Protein AF-A0A7M5VAD0-F1 (afdb_monomer_lite)

Radius of gyration: 19.43 Å; chains: 1; bounding box: 49×28×65 Å

Structure (mmCIF, N/CA/C/O backbone):
data_AF-A0A7M5VAD0-F1
#
_entry.id   AF-A0A7M5VAD0-F1
#
loop_
_atom_site.group_PDB
_atom_site.id
_atom_site.type_symbol
_atom_site.label_atom_id
_atom_site.label_alt_id
_atom_site.label_comp_id
_atom_site.label_asym_id
_atom_site.label_entity_id
_atom_site.label_seq_id
_atom_site.pdbx_PDB_ins_code
_atom_site.Cartn_x
_atom_site.Cartn_y
_atom_site.Cartn_z
_atom_site.occupancy
_atom_site.B_iso_or_equiv
_atom_site.auth_seq_id
_atom_site.auth_comp_id
_atom_site.auth_asym_id
_atom_site.auth_atom_id
_atom_site.pdbx_PDB_model_num
ATOM 1 N N . PHE A 1 1 ? 7.303 17.341 -42.859 1.00 41.44 1 PHE A N 1
ATOM 2 C CA . PHE A 1 1 ? 7.722 16.122 -42.135 1.00 41.44 1 PHE A CA 1
ATOM 3 C C . PHE A 1 1 ? 7.067 16.088 -40.763 1.00 41.44 1 PHE A C 1
ATOM 5 O O . PHE A 1 1 ? 7.607 16.621 -39.805 1.00 41.44 1 PHE A O 1
ATOM 12 N N . GLY A 1 2 ? 5.864 15.530 -40.670 1.00 46.88 2 GLY A N 1
ATOM 13 C CA . GLY A 1 2 ? 5.122 15.466 -39.414 1.00 46.88 2 GLY A CA 1
ATOM 14 C C . GLY A 1 2 ? 4.276 14.212 -39.386 1.00 46.88 2 GLY A C 1
ATOM 15 O O . GLY A 1 2 ? 3.111 14.279 -39.733 1.00 46.88 2 GLY A O 1
ATOM 16 N N . PHE A 1 3 ? 4.865 13.076 -39.014 1.00 39.88 3 PHE A N 1
ATOM 17 C CA . PHE A 1 3 ? 4.119 11.835 -38.828 1.00 39.88 3 PHE A CA 1
ATOM 18 C C . PHE A 1 3 ? 4.723 11.030 -37.666 1.00 39.88 3 PHE A C 1
ATOM 20 O O . PHE A 1 3 ? 5.900 10.688 -37.677 1.00 39.88 3 PHE A O 1
ATOM 27 N N . LEU A 1 4 ? 3.866 10.759 -36.669 1.00 40.22 4 LEU A N 1
ATOM 28 C CA . LEU A 1 4 ? 3.987 9.743 -35.610 1.00 40.22 4 LEU A CA 1
ATOM 29 C C . LEU A 1 4 ? 4.938 10.027 -34.426 1.00 40.22 4 LEU A C 1
ATOM 31 O O . LEU A 1 4 ? 5.812 9.230 -34.103 1.00 40.22 4 LEU A O 1
ATOM 35 N N . LYS A 1 5 ? 4.695 11.111 -33.670 1.00 43.12 5 LYS A N 1
ATOM 36 C CA . LYS A 1 5 ? 5.316 11.308 -32.337 1.00 43.12 5 LYS A CA 1
ATOM 37 C C . LYS A 1 5 ? 4.741 10.410 -31.224 1.00 43.12 5 LYS A C 1
ATOM 39 O O . LYS A 1 5 ? 5.361 10.301 -30.174 1.00 43.12 5 LYS A O 1
ATOM 44 N N . ASN A 1 6 ? 3.606 9.741 -31.451 1.00 42.94 6 ASN A N 1
ATOM 45 C CA . ASN A 1 6 ? 2.868 8.994 -30.426 1.00 42.94 6 ASN A CA 1
ATOM 46 C C . ASN A 1 6 ? 2.442 7.603 -30.933 1.00 42.94 6 ASN A C 1
ATOM 48 O O . ASN 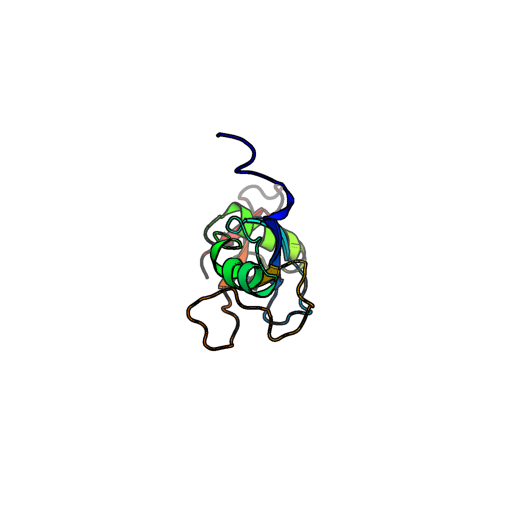A 1 6 ? 1.271 7.372 -31.220 1.00 42.94 6 ASN A O 1
ATOM 52 N N . GLY A 1 7 ? 3.386 6.672 -31.074 1.00 46.53 7 GLY A N 1
ATOM 53 C CA . GLY A 1 7 ? 3.062 5.255 -31.274 1.00 46.53 7 GLY A CA 1
ATOM 54 C C . GLY A 1 7 ? 2.823 4.536 -29.932 1.00 46.53 7 GLY A C 1
ATOM 55 O O . GLY A 1 7 ? 3.526 4.833 -28.963 1.00 46.53 7 GLY A O 1
ATOM 56 N N . PRO A 1 8 ? 1.897 3.557 -29.843 1.00 54.69 8 PRO A N 1
ATOM 57 C CA . PRO A 1 8 ? 1.614 2.789 -28.616 1.00 54.69 8 PRO A CA 1
ATOM 58 C C . PRO A 1 8 ? 2.812 1.973 -28.088 1.00 54.69 8 PRO A C 1
ATOM 60 O O . PRO A 1 8 ? 2.789 1.510 -26.950 1.00 54.69 8 PRO A O 1
ATOM 63 N N . TRP A 1 9 ? 3.874 1.844 -28.886 1.00 56.88 9 TRP A N 1
ATOM 64 C CA . TRP A 1 9 ? 5.069 1.037 -28.634 1.00 56.88 9 TRP A CA 1
ATOM 65 C C . TRP A 1 9 ? 6.072 1.653 -27.642 1.00 56.88 9 TRP A C 1
ATOM 67 O O . TRP A 1 9 ? 6.994 0.973 -27.199 1.00 56.88 9 TRP A O 1
ATOM 77 N N . ASN A 1 10 ? 5.876 2.913 -27.234 1.00 77.62 10 ASN A N 1
ATOM 78 C CA . ASN A 1 10 ? 6.792 3.618 -26.325 1.00 77.62 10 ASN A CA 1
ATOM 79 C C . ASN A 1 10 ? 6.344 3.606 -24.860 1.00 77.62 10 ASN A C 1
ATOM 81 O O . ASN A 1 10 ? 7.004 4.210 -24.011 1.00 77.62 10 ASN A O 1
ATOM 85 N N . CYS A 1 11 ? 5.233 2.941 -24.546 1.00 84.81 11 CYS A N 1
ATOM 86 C CA . CYS A 1 11 ? 4.646 2.949 -23.214 1.00 84.81 11 CYS A CA 1
ATOM 87 C C . CYS A 1 11 ? 4.668 1.574 -22.554 1.00 84.81 11 CYS A C 1
ATOM 89 O O . CYS A 1 11 ? 4.542 0.543 -23.208 1.00 84.81 11 CYS A O 1
ATOM 91 N N . ARG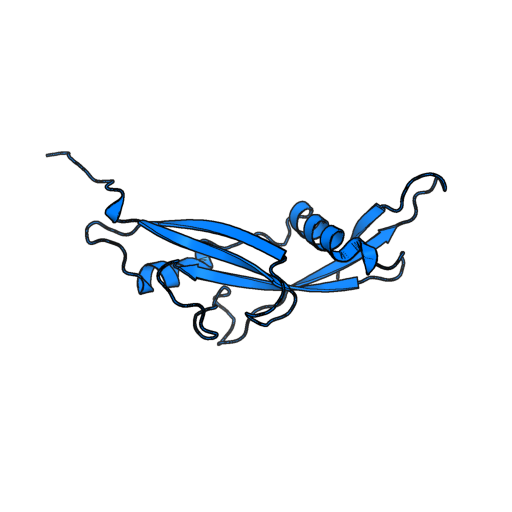 A 1 12 ? 4.776 1.569 -21.227 1.00 86.69 12 ARG A N 1
ATOM 92 C CA . ARG A 1 12 ? 4.659 0.379 -20.389 1.00 86.69 12 ARG A CA 1
ATOM 93 C C . ARG A 1 12 ? 3.675 0.624 -19.260 1.00 86.69 12 ARG A C 1
ATOM 95 O O . ARG A 1 12 ? 3.589 1.731 -18.722 1.00 86.69 12 ARG A O 1
ATOM 102 N N . ASN A 1 13 ? 2.971 -0.440 -18.906 1.00 89.88 13 ASN A N 1
ATOM 103 C CA . ASN A 1 13 ? 2.089 -0.457 -17.754 1.00 89.88 13 ASN A CA 1
ATOM 104 C C . ASN A 1 13 ? 2.895 -0.737 -16.486 1.00 89.88 13 ASN A C 1
ATOM 106 O O . ASN A 1 13 ? 3.861 -1.514 -16.478 1.00 89.88 13 ASN A O 1
ATOM 110 N N . LEU A 1 14 ? 2.480 -0.075 -15.422 1.00 88.81 14 LEU A N 1
ATOM 111 C CA . LEU A 1 14 ? 2.998 -0.187 -14.076 1.00 88.81 14 LEU A CA 1
ATOM 112 C C . LEU A 1 14 ? 1.856 -0.690 -13.203 1.00 88.81 14 LEU A C 1
ATOM 114 O O . LEU A 1 14 ? 0.748 -0.177 -13.287 1.00 88.81 14 LEU A O 1
ATOM 118 N N . ALA A 1 15 ? 2.141 -1.673 -12.363 1.00 89.12 15 ALA A N 1
ATOM 119 C CA . ALA A 1 15 ? 1.202 -2.167 -11.375 1.00 89.12 15 ALA A CA 1
ATOM 120 C C . ALA A 1 15 ? 1.562 -1.553 -10.028 1.00 89.12 15 ALA A C 1
ATOM 122 O O . ALA A 1 15 ? 2.684 -1.726 -9.543 1.00 89.12 15 ALA A O 1
ATOM 123 N N . CYS A 1 16 ? 0.606 -0.865 -9.424 1.00 87.62 16 CYS A N 1
ATOM 124 C CA . CYS A 1 16 ? 0.738 -0.232 -8.128 1.00 87.62 16 CYS A CA 1
ATOM 125 C C . CYS A 1 16 ? -0.123 -0.975 -7.104 1.00 87.62 16 CYS A C 1
ATOM 127 O O . CYS A 1 16 ? -1.223 -1.454 -7.395 1.00 87.62 16 CYS A O 1
ATOM 129 N N . PHE A 1 17 ? 0.378 -1.080 -5.883 1.00 86.81 17 PHE A N 1
ATOM 130 C CA . PHE A 1 17 ? -0.252 -1.840 -4.820 1.00 86.81 17 PHE A CA 1
ATOM 131 C C . PHE A 1 17 ? -0.160 -1.099 -3.499 1.00 86.81 17 PHE A C 1
ATOM 133 O O . PHE A 1 17 ? 0.838 -0.460 -3.158 1.00 86.81 17 PHE A O 1
ATOM 140 N N . LEU A 1 18 ? -1.202 -1.279 -2.709 1.00 86.44 18 LEU A N 1
ATOM 141 C CA . LEU A 1 18 ? -1.209 -0.979 -1.299 1.00 86.44 18 LEU A CA 1
ATOM 142 C C . LEU A 1 18 ? -1.371 -2.287 -0.542 1.00 86.44 18 LEU A C 1
ATOM 144 O O . LEU A 1 18 ? -2.365 -2.984 -0.747 1.00 86.44 18 LEU A O 1
ATOM 148 N N . LYS A 1 19 ? -0.409 -2.624 0.313 1.00 86.44 19 LYS A N 1
ATOM 149 C CA . LYS A 1 19 ? -0.416 -3.871 1.083 1.00 86.44 19 LYS A CA 1
ATOM 150 C C . LYS A 1 19 ? -0.447 -3.606 2.576 1.00 86.44 19 LYS A C 1
ATOM 152 O O . LYS A 1 19 ? -0.004 -2.559 3.041 1.00 86.44 19 LYS A O 1
ATOM 157 N N . GLU A 1 20 ? -0.978 -4.568 3.310 1.00 87.56 20 GLU A N 1
ATOM 158 C CA . GLU A 1 20 ? -0.993 -4.558 4.771 1.00 87.56 20 GLU A CA 1
ATOM 159 C C . GLU A 1 20 ? 0.357 -5.012 5.352 1.00 87.56 20 GLU A C 1
ATOM 161 O O . GLU A 1 20 ? 0.954 -5.976 4.894 1.00 87.56 20 GLU A O 1
ATOM 166 N N . GLY A 1 21 ? 0.872 -4.356 6.384 1.00 82.25 21 GLY A N 1
ATOM 167 C CA . GLY A 1 21 ? 2.173 -4.695 6.961 1.00 82.25 21 GLY A CA 1
ATOM 168 C C . GLY A 1 21 ? 3.331 -4.352 6.020 1.00 82.25 21 GLY A C 1
ATOM 169 O O . GLY A 1 21 ? 3.345 -3.272 5.446 1.00 82.25 21 GLY A O 1
ATOM 170 N N . GLN A 1 22 ? 4.324 -5.243 5.904 1.00 73.56 22 GLN A N 1
ATOM 171 C CA . GLN A 1 22 ? 5.579 -4.965 5.178 1.00 73.56 22 GLN A CA 1
ATOM 172 C C . GLN A 1 22 ? 5.939 -5.962 4.088 1.00 73.56 22 GLN A C 1
ATOM 174 O O . GLN A 1 22 ? 6.843 -5.700 3.298 1.00 73.56 22 GLN A O 1
ATOM 179 N N . THR A 1 23 ? 5.308 -7.131 4.079 1.00 71.06 23 THR A N 1
ATOM 180 C CA . THR A 1 23 ? 5.774 -8.214 3.221 1.00 71.06 23 THR A CA 1
ATOM 181 C C . THR A 1 23 ? 5.132 -8.126 1.851 1.00 71.06 23 THR A C 1
ATOM 183 O O . THR A 1 23 ? 3.976 -7.731 1.700 1.00 71.06 23 THR A O 1
ATOM 186 N N . ILE A 1 24 ? 5.870 -8.551 0.831 1.00 67.00 24 ILE A N 1
ATOM 187 C CA . ILE A 1 24 ? 5.317 -8.715 -0.512 1.00 67.00 24 ILE A CA 1
ATOM 188 C C . ILE A 1 24 ? 4.125 -9.686 -0.516 1.00 67.00 24 ILE A C 1
ATOM 190 O O . ILE A 1 24 ? 3.189 -9.503 -1.287 1.00 67.00 24 ILE A O 1
ATOM 194 N N . HIS A 1 25 ? 4.113 -10.696 0.348 1.00 73.62 25 HIS A N 1
ATOM 195 C CA . HIS A 1 25 ? 3.036 -11.688 0.402 1.00 73.62 25 HIS A CA 1
ATOM 196 C C . HIS A 1 25 ? 1.833 -11.229 1.221 1.00 73.62 25 HIS A C 1
ATOM 198 O O . HIS A 1 25 ? 0.814 -11.914 1.260 1.00 73.62 25 HIS A O 1
ATOM 204 N N . SER A 1 26 ? 1.924 -10.054 1.839 1.00 80.38 26 SER A N 1
ATOM 205 C CA . SER A 1 26 ? 0.820 -9.481 2.576 1.00 80.38 26 SER A CA 1
ATOM 206 C C . SER A 1 26 ? -0.413 -9.267 1.702 1.00 80.38 26 SER A C 1
ATOM 208 O O . SER A 1 26 ? -0.333 -9.052 0.486 1.00 80.38 26 SER A O 1
ATOM 210 N N . LYS A 1 27 ? -1.574 -9.250 2.361 1.00 87.00 27 LYS A N 1
ATOM 211 C CA . LYS A 1 27 ? -2.856 -8.948 1.731 1.00 87.00 27 LYS A CA 1
ATOM 212 C C . LYS A 1 27 ? -2.784 -7.618 0.976 1.00 87.00 27 LYS A C 1
ATOM 214 O O . LYS A 1 27 ? -2.337 -6.602 1.513 1.00 87.00 27 LYS A O 1
ATOM 219 N N . THR A 1 28 ? -3.248 -7.632 -0.272 1.00 88.00 28 THR A N 1
ATOM 220 C CA . THR A 1 28 ? -3.403 -6.416 -1.076 1.00 88.00 28 THR A CA 1
ATOM 221 C C . THR A 1 28 ? -4.701 -5.729 -0.669 1.00 88.00 28 THR A C 1
ATOM 223 O O . THR A 1 28 ? -5.775 -6.314 -0.775 1.00 88.00 28 THR A O 1
ATOM 226 N N . LEU A 1 29 ? -4.585 -4.499 -0.179 1.00 87.50 29 LEU A N 1
ATOM 227 C CA . LEU A 1 29 ? -5.698 -3.648 0.244 1.00 87.50 29 LEU A CA 1
ATOM 228 C C . LEU A 1 29 ? -6.275 -2.861 -0.934 1.00 87.50 29 LEU A C 1
ATOM 230 O O . LEU A 1 29 ? -7.484 -2.659 -1.016 1.00 87.50 29 LEU A O 1
ATOM 234 N N . LYS A 1 30 ? -5.406 -2.420 -1.850 1.00 87.88 30 LYS A N 1
ATOM 235 C CA . LYS A 1 30 ? -5.781 -1.730 -3.088 1.00 87.88 30 LYS A CA 1
ATOM 236 C C . LYS A 1 30 ? -4.771 -2.036 -4.186 1.00 87.88 30 LYS A C 1
ATOM 238 O O . LYS A 1 30 ? -3.573 -2.115 -3.924 1.00 87.88 30 LYS A O 1
ATOM 243 N N . HIS A 1 31 ? -5.260 -2.154 -5.409 1.00 88.94 31 HIS A N 1
ATOM 244 C CA . HIS A 1 31 ? -4.453 -2.254 -6.616 1.00 88.94 31 HIS A CA 1
ATOM 245 C C . HIS A 1 31 ? -4.944 -1.217 -7.625 1.00 88.94 31 HIS A C 1
ATOM 247 O O . HIS A 1 31 ? -6.140 -0.929 -7.685 1.00 88.94 31 HIS A O 1
ATOM 253 N N . TRP A 1 32 ? -4.016 -0.616 -8.358 1.00 90.00 32 TRP A N 1
ATOM 254 C CA . TRP A 1 32 ? -4.313 0.239 -9.498 1.00 90.00 32 TRP A CA 1
ATOM 255 C C . TRP A 1 32 ? -3.164 0.153 -10.496 1.00 90.00 32 TRP A C 1
ATOM 257 O O . TRP A 1 32 ? -2.031 -0.156 -10.119 1.00 90.00 32 TRP A O 1
ATOM 267 N N . ASP A 1 33 ? -3.464 0.428 -11.757 1.00 90.25 33 ASP A N 1
ATOM 268 C CA . ASP A 1 33 ? -2.469 0.461 -12.816 1.00 90.25 33 ASP A CA 1
ATOM 269 C C . ASP A 1 33 ? -2.180 1.900 -13.231 1.00 90.25 33 ASP A C 1
ATOM 271 O O . ASP A 1 33 ? -3.064 2.753 -13.290 1.00 90.25 33 ASP A O 1
ATOM 275 N N . GLU A 1 34 ? -0.917 2.144 -13.545 1.00 90.75 34 GLU A N 1
ATOM 276 C CA . GLU A 1 34 ? -0.417 3.398 -14.084 1.00 90.75 34 GLU A CA 1
ATOM 277 C C . GLU A 1 34 ? 0.267 3.138 -15.420 1.00 90.75 34 GLU A C 1
ATOM 279 O O . GLU A 1 34 ? 0.729 2.031 -15.714 1.00 90.75 34 GLU A O 1
ATOM 284 N N . LYS A 1 35 ? 0.386 4.176 -16.244 1.00 90.00 35 LYS A N 1
ATOM 285 C CA . LYS A 1 35 ? 1.085 4.083 -17.528 1.00 90.00 35 LYS A CA 1
ATOM 286 C C . LYS A 1 35 ? 2.245 5.063 -17.572 1.00 90.00 35 LYS A C 1
ATOM 288 O O . LYS A 1 35 ? 2.127 6.228 -17.197 1.00 90.00 35 LYS A O 1
ATOM 293 N N . THR A 1 36 ? 3.385 4.595 -18.065 1.00 88.38 36 THR A N 1
ATOM 294 C CA . THR A 1 36 ? 4.566 5.431 -18.288 1.00 88.38 36 THR A CA 1
ATOM 295 C C . THR A 1 36 ? 5.062 5.270 -19.715 1.00 88.38 36 THR A C 1
ATOM 297 O O . THR A 1 36 ? 5.032 4.171 -20.261 1.00 88.38 36 THR A O 1
ATOM 300 N N . CYS A 1 37 ? 5.502 6.363 -20.333 1.00 87.44 37 CYS A N 1
ATOM 301 C CA . CYS A 1 37 ? 5.946 6.383 -21.724 1.00 87.44 37 CYS A CA 1
ATOM 302 C C . CYS A 1 37 ? 7.350 6.983 -21.835 1.00 87.44 37 CYS A C 1
ATOM 304 O O . CYS A 1 37 ? 7.689 7.926 -21.119 1.00 87.44 37 CYS A O 1
ATOM 306 N N . GLY A 1 38 ? 8.190 6.392 -22.680 1.00 79.81 38 GLY A N 1
ATOM 307 C CA . GLY A 1 38 ? 9.557 6.827 -22.958 1.00 79.81 38 GLY A CA 1
ATOM 308 C C . GLY A 1 38 ? 9.677 7.676 -24.220 1.00 79.81 38 GLY A C 1
ATOM 309 O O . GLY A 1 38 ? 8.683 8.030 -24.851 1.00 79.81 38 GLY A O 1
ATOM 310 N N . SER A 1 39 ? 10.925 7.988 -24.565 1.00 71.06 39 SER A N 1
ATOM 311 C CA . SER A 1 39 ? 11.291 8.715 -25.784 1.00 71.06 39 SER A CA 1
ATOM 312 C C . SER A 1 39 ? 11.227 7.815 -27.029 1.00 71.06 39 SER A C 1
ATOM 314 O O . SER A 1 39 ? 10.843 6.650 -26.957 1.00 71.06 39 SER A O 1
ATOM 316 N N . PHE A 1 40 ? 11.618 8.369 -28.180 1.00 66.12 40 PHE A N 1
ATOM 317 C CA . PHE A 1 40 ? 11.502 7.761 -29.511 1.00 66.12 40 PHE A CA 1
ATOM 318 C C . PHE A 1 40 ? 12.092 6.343 -29.653 1.00 66.12 40 PHE A C 1
ATOM 320 O O . PHE A 1 40 ? 11.565 5.556 -30.428 1.00 66.12 40 PHE A O 1
ATOM 327 N N . SER A 1 41 ? 13.133 5.991 -28.890 1.00 68.56 41 SER A N 1
ATOM 328 C CA . SER A 1 41 ? 13.775 4.664 -28.908 1.00 68.56 41 SER A CA 1
ATOM 329 C C . SER A 1 41 ? 13.068 3.594 -28.058 1.00 68.56 41 SER A C 1
ATOM 331 O O . SER A 1 41 ? 13.580 2.485 -27.907 1.00 68.56 41 SER A O 1
ATOM 333 N N . GLY A 1 42 ? 11.895 3.905 -27.500 1.00 74.12 42 GLY A N 1
ATOM 334 C CA . GLY A 1 42 ? 11.161 3.022 -26.601 1.00 74.12 42 GLY A CA 1
ATOM 335 C C . GLY A 1 42 ? 11.626 3.125 -25.146 1.00 74.12 42 GLY A C 1
ATOM 336 O O . GLY A 1 42 ? 12.682 3.666 -24.817 1.00 74.12 42 GLY A O 1
ATOM 337 N N . LEU A 1 43 ? 10.793 2.622 -24.233 1.00 82.94 43 LEU A N 1
ATOM 338 C CA . LEU A 1 43 ? 11.098 2.582 -22.804 1.00 82.94 43 LEU A CA 1
ATOM 339 C C . LEU A 1 43 ? 11.568 1.176 -22.420 1.00 82.94 43 LEU A C 1
ATOM 341 O O . LEU A 1 43 ? 10.833 0.203 -22.611 1.00 82.94 43 LEU A O 1
ATOM 345 N N . SER A 1 44 ? 12.772 1.049 -21.858 1.00 86.56 44 SER A N 1
ATOM 346 C CA . SER A 1 44 ? 13.250 -0.233 -21.325 1.00 86.56 44 SER A CA 1
ATOM 347 C C . SER A 1 44 ? 12.454 -0.644 -20.080 1.00 86.56 44 SER A C 1
ATOM 349 O O . SER A 1 44 ? 11.815 0.186 -19.428 1.00 86.56 44 SER A O 1
ATOM 351 N N . CYS A 1 45 ? 12.469 -1.936 -19.739 1.00 84.19 45 CYS A N 1
ATOM 352 C CA . CYS A 1 45 ? 11.764 -2.410 -18.547 1.00 84.19 45 CYS A CA 1
ATOM 353 C C . CYS A 1 45 ? 12.341 -1.807 -17.256 1.00 84.19 45 CYS A C 1
ATOM 355 O O . CYS A 1 45 ? 11.575 -1.373 -16.400 1.00 84.19 45 CYS A O 1
ATOM 357 N N . SER A 1 46 ? 13.674 -1.705 -17.157 1.00 84.00 46 SER A N 1
ATOM 358 C CA . SER A 1 46 ? 14.347 -1.050 -16.026 1.00 84.00 46 SER A CA 1
ATOM 359 C C . SER A 1 46 ? 13.920 0.410 -15.903 1.00 84.00 46 SER A C 1
ATOM 361 O O . SER A 1 46 ? 13.411 0.806 -14.864 1.00 84.00 46 SER A O 1
ATOM 363 N N . ALA A 1 47 ? 13.977 1.175 -16.999 1.00 85.12 47 ALA A N 1
ATOM 364 C CA . ALA A 1 47 ? 13.606 2.590 -16.983 1.00 85.12 47 ALA A CA 1
ATOM 365 C C . ALA A 1 47 ? 12.116 2.819 -16.675 1.00 85.12 47 ALA A C 1
ATOM 367 O O . ALA A 1 47 ? 11.744 3.844 -16.104 1.00 85.12 47 ALA A O 1
ATOM 368 N N . ALA A 1 48 ? 11.237 1.890 -17.060 1.00 86.62 48 ALA A N 1
ATOM 369 C CA . ALA A 1 48 ? 9.843 1.922 -16.631 1.00 86.62 48 ALA A CA 1
ATOM 370 C C . ALA A 1 48 ? 9.711 1.634 -15.131 1.00 86.62 48 ALA A C 1
ATOM 372 O O . ALA A 1 48 ? 8.955 2.324 -14.448 1.00 86.62 48 ALA A O 1
ATOM 373 N N . ASN A 1 49 ? 10.458 0.651 -14.625 1.00 84.94 49 ASN A N 1
ATOM 374 C CA . ASN A 1 49 ? 10.457 0.280 -13.216 1.00 84.94 49 ASN A CA 1
ATOM 375 C C . ASN A 1 49 ? 10.971 1.417 -12.320 1.00 84.94 49 ASN A C 1
ATOM 377 O O . ASN A 1 49 ? 10.360 1.707 -11.299 1.00 84.94 49 ASN A O 1
ATOM 381 N N . ASP A 1 50 ? 11.994 2.150 -12.755 1.00 83.94 50 ASP A N 1
ATOM 382 C CA . ASP A 1 50 ? 12.542 3.301 -12.020 1.00 83.94 50 ASP A CA 1
ATOM 383 C C . ASP A 1 50 ? 11.524 4.447 -11.859 1.00 83.94 50 ASP A C 1
ATOM 385 O O . ASP A 1 50 ? 11.628 5.289 -10.966 1.00 83.94 50 ASP A O 1
ATOM 389 N N . ARG A 1 51 ? 10.490 4.481 -12.709 1.00 86.00 51 ARG A N 1
ATOM 390 C CA . ARG A 1 51 ? 9.415 5.486 -12.672 1.00 86.00 51 ARG A CA 1
ATOM 391 C C . ARG A 1 51 ? 8.221 5.068 -11.817 1.00 86.00 51 ARG A C 1
ATOM 393 O O . ARG A 1 51 ? 7.323 5.880 -11.606 1.00 86.00 51 ARG A O 1
ATOM 400 N N . VAL A 1 52 ? 8.196 3.837 -11.311 1.00 84.00 52 VAL A N 1
ATOM 401 C CA . VAL A 1 52 ? 7.122 3.328 -10.446 1.00 84.00 52 VAL A CA 1
ATOM 402 C C . VAL A 1 52 ? 6.955 4.213 -9.217 1.00 84.00 52 VAL A C 1
ATOM 404 O O . VAL A 1 52 ? 5.842 4.649 -8.939 1.00 84.00 52 VAL A O 1
ATOM 407 N N . ALA A 1 53 ? 8.052 4.572 -8.547 1.00 79.25 53 ALA A N 1
ATOM 408 C CA . ALA A 1 53 ? 8.009 5.379 -7.329 1.00 79.25 53 ALA A CA 1
ATOM 409 C C . ALA A 1 53 ? 7.332 6.748 -7.522 1.00 79.25 53 ALA A C 1
ATOM 411 O O . ALA A 1 53 ? 6.663 7.231 -6.611 1.00 79.25 53 ALA A O 1
ATOM 412 N N . SER A 1 54 ? 7.482 7.379 -8.693 1.00 81.12 54 SER A N 1
ATOM 413 C CA . SER A 1 54 ? 6.849 8.672 -8.983 1.00 81.12 54 SER A CA 1
ATOM 414 C C . SER A 1 54 ? 5.427 8.541 -9.524 1.00 81.12 54 SER A C 1
ATOM 416 O O . SER A 1 54 ? 4.609 9.421 -9.277 1.00 81.12 54 SER A O 1
ATOM 418 N N . LYS A 1 55 ? 5.112 7.461 -10.246 1.00 85.69 55 LYS A N 1
ATOM 419 C CA . LYS A 1 55 ? 3.788 7.251 -10.853 1.00 85.69 55 LYS A CA 1
ATOM 420 C C . LYS A 1 55 ? 2.785 6.615 -9.901 1.00 85.69 55 LYS A C 1
ATOM 422 O O . LYS A 1 55 ? 1.648 7.050 -9.834 1.00 85.69 55 LYS A O 1
ATOM 427 N N . CYS A 1 56 ? 3.216 5.656 -9.095 1.00 82.12 56 CYS A N 1
ATOM 428 C CA . CYS A 1 56 ? 2.368 4.964 -8.133 1.00 82.12 56 CYS A CA 1
ATOM 429 C C . CYS A 1 56 ? 2.193 5.748 -6.813 1.00 82.12 56 CYS A C 1
ATOM 431 O O . CYS A 1 56 ? 1.929 5.160 -5.759 1.00 82.12 56 CYS A O 1
ATOM 433 N N . GLN A 1 57 ? 2.376 7.073 -6.796 1.00 77.38 57 GLN A N 1
ATOM 434 C CA . GLN A 1 57 ? 2.178 7.850 -5.574 1.00 77.38 57 GLN A CA 1
ATOM 435 C C . GLN A 1 57 ? 0.686 7.949 -5.239 1.00 77.38 57 GLN A C 1
ATOM 437 O O . GLN A 1 57 ? -0.028 8.798 -5.751 1.00 77.38 57 GLN A O 1
ATOM 442 N N . SER A 1 58 ? 0.210 7.101 -4.325 1.00 72.12 58 SER A N 1
ATOM 443 C CA . SER A 1 58 ? -1.110 7.304 -3.717 1.00 72.12 58 SER A CA 1
ATOM 444 C C . SER A 1 58 ? -1.025 8.351 -2.611 1.00 72.12 58 SER A C 1
ATOM 446 O O . SER A 1 58 ? -0.184 8.225 -1.711 1.00 72.12 58 SER A O 1
ATOM 448 N N . ASP A 1 59 ? -1.927 9.332 -2.619 1.00 71.19 59 ASP A N 1
ATOM 449 C CA . ASP A 1 59 ? -2.120 10.186 -1.453 1.00 71.19 59 ASP A CA 1
ATOM 450 C C . ASP A 1 59 ? -2.806 9.379 -0.348 1.00 71.19 59 ASP A C 1
ATOM 452 O O . ASP A 1 59 ? -3.932 8.898 -0.475 1.00 71.19 59 ASP A O 1
ATOM 456 N N . PHE A 1 60 ? -2.071 9.184 0.735 1.00 70.88 60 PHE A N 1
ATOM 457 C CA . PHE A 1 60 ? -2.549 8.485 1.914 1.00 70.88 60 PHE A CA 1
ATOM 458 C C . PHE A 1 60 ? -3.295 9.398 2.877 1.00 70.88 60 PHE A C 1
ATOM 460 O O . PHE A 1 60 ? -3.872 8.878 3.821 1.00 70.88 60 PHE A O 1
ATOM 467 N N . ASN A 1 61 ? -3.258 10.717 2.682 1.00 72.50 61 ASN A N 1
ATOM 468 C CA . ASN A 1 61 ? -4.076 11.671 3.431 1.00 72.50 61 ASN A CA 1
ATOM 469 C C . ASN A 1 61 ? -5.516 11.715 2.905 1.00 72.50 61 ASN A C 1
ATOM 471 O O . ASN A 1 61 ? -6.366 12.383 3.482 1.00 72.50 61 ASN A O 1
ATOM 475 N N . ASN A 1 62 ? -5.810 10.994 1.820 1.00 82.56 62 ASN A N 1
ATOM 476 C CA . ASN A 1 62 ? -7.163 10.869 1.319 1.00 82.56 62 ASN A CA 1
ATOM 477 C C . ASN A 1 62 ? -8.027 10.078 2.320 1.00 82.56 62 ASN A C 1
ATOM 479 O O . ASN A 1 62 ? -7.922 8.849 2.417 1.00 82.56 62 ASN A O 1
ATOM 483 N N . ASN A 1 63 ? -8.914 10.787 3.026 1.00 81.38 63 ASN A N 1
ATOM 484 C CA . ASN A 1 63 ? -9.858 10.209 3.988 1.00 81.38 63 ASN A CA 1
ATOM 485 C C . ASN A 1 63 ? -10.686 9.060 3.393 1.00 81.38 63 ASN A C 1
ATOM 487 O O . ASN A 1 63 ? -10.961 8.078 4.080 1.00 81.38 63 ASN A O 1
ATOM 491 N N . GLY A 1 64 ? -11.052 9.136 2.110 1.00 84.19 64 GLY A N 1
ATOM 492 C CA . GLY A 1 64 ? -11.800 8.080 1.428 1.00 84.19 64 GLY A CA 1
ATOM 493 C C . GLY A 1 64 ? -11.009 6.775 1.308 1.00 84.19 64 GLY A C 1
ATOM 494 O O . GLY A 1 64 ? -11.556 5.697 1.543 1.00 84.19 64 GLY A O 1
ATOM 495 N N . LEU A 1 65 ? -9.707 6.859 1.012 1.00 85.12 65 LEU A N 1
ATOM 496 C CA . LEU A 1 65 ? -8.822 5.691 0.966 1.00 85.12 65 LEU A CA 1
ATOM 497 C C . LEU A 1 65 ? -8.643 5.072 2.357 1.00 85.12 65 LEU A C 1
ATOM 499 O O . LEU A 1 65 ? -8.745 3.855 2.505 1.00 85.12 65 LEU A O 1
ATOM 503 N N . GLN A 1 66 ? -8.397 5.903 3.370 1.00 87.88 66 GLN A N 1
ATOM 504 C CA . GLN A 1 66 ? -8.229 5.446 4.751 1.00 87.88 66 GLN A CA 1
ATOM 505 C C . GLN A 1 66 ? -9.505 4.768 5.270 1.00 87.88 66 GLN A C 1
ATOM 507 O O . GLN A 1 66 ? -9.444 3.668 5.818 1.00 87.88 66 GLN A O 1
ATOM 512 N N . LEU A 1 67 ? -10.673 5.365 5.013 1.00 88.81 67 LEU A N 1
ATOM 513 C CA . LEU A 1 67 ? -11.964 4.794 5.390 1.00 88.81 67 LEU A CA 1
ATOM 514 C C . LEU A 1 67 ? -12.247 3.476 4.659 1.00 88.81 67 LEU A C 1
ATOM 516 O O . LEU A 1 67 ? -12.778 2.546 5.264 1.00 88.81 67 LEU A O 1
ATOM 520 N N . HIS A 1 68 ? -11.879 3.363 3.379 1.00 88.56 68 HIS A N 1
ATOM 521 C CA . HIS A 1 68 ? -11.996 2.107 2.636 1.00 88.56 68 HIS A CA 1
ATOM 522 C C . HIS A 1 68 ? -11.171 0.987 3.287 1.00 88.56 68 HIS A C 1
ATOM 524 O O . HIS A 1 68 ? -11.672 -0.123 3.459 1.00 88.56 68 HIS A O 1
ATOM 530 N N . ILE A 1 69 ? -9.938 1.287 3.707 1.00 89.25 69 ILE A N 1
ATOM 531 C CA . ILE A 1 69 ? -9.064 0.329 4.401 1.00 89.25 69 ILE A CA 1
ATOM 532 C C . ILE A 1 69 ? -9.669 -0.085 5.744 1.00 89.25 69 ILE A C 1
ATOM 534 O O . ILE A 1 69 ? -9.711 -1.276 6.046 1.00 89.25 69 ILE A O 1
ATOM 538 N N . CYS A 1 70 ? -10.208 0.865 6.514 1.00 90.38 70 CYS A N 1
ATOM 539 C CA . CYS A 1 70 ? -10.916 0.550 7.753 1.00 90.38 70 CYS A CA 1
ATOM 540 C C . CYS A 1 70 ? -12.133 -0.352 7.501 1.00 90.38 70 CYS A C 1
ATOM 542 O O . CYS A 1 70 ? -12.293 -1.372 8.164 1.00 90.38 70 CYS A O 1
ATOM 544 N N . LYS A 1 71 ? -12.955 -0.062 6.488 1.00 89.50 71 LYS A N 1
ATOM 545 C CA . LYS A 1 71 ? -14.119 -0.899 6.142 1.00 89.50 71 LYS A CA 1
ATOM 546 C C . LYS A 1 71 ? -13.741 -2.344 5.801 1.00 89.50 71 LYS A C 1
ATOM 548 O O . LYS A 1 71 ? -14.467 -3.258 6.174 1.00 89.50 71 LYS A O 1
ATOM 553 N N . GLN A 1 72 ? -12.585 -2.586 5.178 1.00 88.69 72 GLN A N 1
ATOM 554 C CA . GLN A 1 72 ? -12.092 -3.952 4.930 1.00 88.69 72 GLN A CA 1
ATOM 555 C C . GLN A 1 72 ? -11.729 -4.729 6.212 1.00 88.69 72 GLN A C 1
ATOM 557 O O . GLN A 1 72 ? -11.487 -5.938 6.149 1.00 88.69 72 GLN A O 1
ATOM 562 N N . LYS A 1 73 ? -11.651 -4.045 7.357 1.00 86.88 73 LYS A N 1
ATOM 563 C CA . LYS A 1 73 ? -11.297 -4.588 8.674 1.00 86.88 73 LYS A CA 1
ATOM 564 C C . LYS A 1 73 ? -12.450 -4.523 9.670 1.00 86.88 73 LYS A C 1
ATOM 566 O O . LYS A 1 73 ? -12.217 -4.752 10.850 1.00 86.88 73 LYS A O 1
ATOM 571 N N . ASP A 1 74 ? -13.670 -4.256 9.206 1.00 87.12 74 ASP A N 1
ATOM 572 C CA . ASP A 1 74 ? -14.844 -3.994 10.045 1.00 87.12 74 ASP A CA 1
ATOM 573 C C . ASP A 1 74 ? -15.010 -4.972 11.224 1.00 87.12 74 ASP A C 1
ATOM 575 O O . ASP A 1 74 ? -15.184 -4.542 12.365 1.00 87.12 74 ASP A O 1
ATOM 579 N N . ALA A 1 75 ? -14.858 -6.277 10.984 1.00 86.50 75 ALA A N 1
ATOM 580 C CA . ALA A 1 75 ? -14.992 -7.308 12.016 1.00 86.50 75 ALA A CA 1
ATOM 581 C C . ALA A 1 75 ? -13.984 -7.185 13.179 1.00 86.50 75 ALA A C 1
ATOM 583 O O . ALA A 1 75 ? -14.267 -7.630 14.285 1.00 86.50 75 ALA A O 1
ATOM 584 N N . SER A 1 76 ? -12.814 -6.589 12.943 1.00 88.25 76 SER A N 1
ATOM 585 C CA . SER A 1 76 ? -11.730 -6.453 13.927 1.00 88.25 76 SER A CA 1
ATOM 586 C C . SER A 1 76 ? -11.619 -5.045 14.513 1.00 88.25 76 SER A C 1
ATOM 588 O O . SER A 1 76 ? -10.739 -4.799 15.337 1.00 88.25 76 SER A O 1
ATOM 590 N N . ILE A 1 77 ? -12.458 -4.101 14.073 1.00 91.31 77 ILE A N 1
ATOM 591 C CA . ILE A 1 77 ? -12.403 -2.721 14.554 1.00 91.31 77 ILE A CA 1
ATOM 592 C C . ILE A 1 77 ? -13.122 -2.618 15.906 1.00 91.31 77 ILE A C 1
ATOM 594 O O . ILE A 1 77 ? -14.313 -2.930 15.977 1.00 91.31 77 ILE A O 1
ATOM 598 N N . PRO A 1 78 ? -12.439 -2.142 16.962 1.00 90.88 78 PRO A N 1
ATOM 599 C CA . PRO A 1 78 ? -13.052 -1.938 18.265 1.00 90.88 78 PRO A CA 1
ATOM 600 C C . PRO A 1 78 ? -13.888 -0.649 18.307 1.00 90.88 78 PRO A C 1
ATOM 602 O O . PRO A 1 78 ? -13.720 0.252 17.481 1.00 90.88 78 PRO A O 1
ATOM 605 N N . THR A 1 79 ? -14.766 -0.548 19.304 1.00 89.81 79 THR A N 1
ATOM 606 C CA . THR A 1 79 ? -15.521 0.678 19.601 1.00 89.81 79 THR A CA 1
ATOM 607 C C . THR A 1 79 ? -14.657 1.676 20.379 1.00 89.81 79 THR A C 1
ATOM 609 O O . THR A 1 79 ? -13.825 1.278 21.200 1.00 89.81 79 THR A O 1
ATOM 612 N N . TYR A 1 80 ? -14.855 2.972 20.129 1.00 86.38 80 TYR A N 1
ATOM 613 C CA . TYR A 1 80 ? -14.206 4.072 20.849 1.00 86.38 80 TYR A CA 1
ATOM 614 C C . TYR A 1 80 ? -14.306 3.885 22.380 1.00 86.38 80 TYR A C 1
ATOM 616 O O . TYR A 1 80 ? -15.365 3.47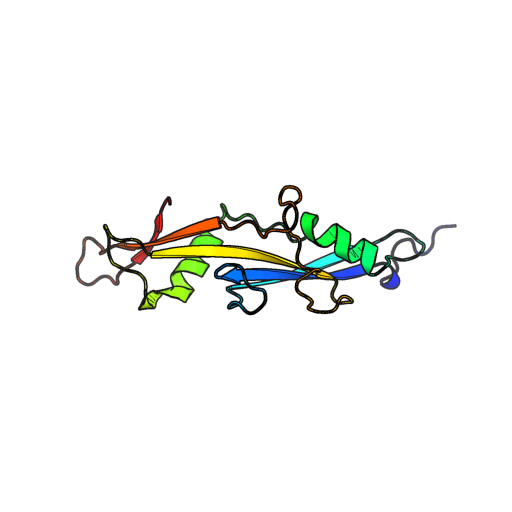2 22.860 1.00 86.38 80 TYR A O 1
ATOM 624 N N . PRO A 1 81 ? -13.246 4.176 23.167 1.00 87.12 81 PRO A N 1
ATOM 625 C CA . PRO A 1 81 ? -11.998 4.870 22.809 1.00 87.12 81 PRO A CA 1
ATOM 626 C C . PRO A 1 81 ? -10.907 3.990 22.186 1.00 87.12 81 PRO A C 1
ATOM 628 O O . PRO A 1 81 ? -9.841 4.491 21.825 1.00 87.12 81 PRO A O 1
ATOM 631 N N . ASN A 1 82 ? -11.148 2.687 22.039 1.00 90.31 82 ASN A N 1
ATOM 632 C CA . ASN A 1 82 ? -10.158 1.780 21.474 1.00 90.31 82 ASN A CA 1
ATOM 633 C C . ASN A 1 82 ? -10.027 1.976 19.955 1.00 90.31 82 ASN A C 1
ATOM 635 O O . ASN A 1 82 ? -10.988 2.322 19.260 1.00 90.31 82 ASN A O 1
ATOM 639 N N . LYS A 1 83 ? -8.822 1.725 19.430 1.00 91.38 83 LYS A N 1
ATOM 640 C CA . LYS A 1 83 ? -8.504 1.852 18.002 1.00 91.38 83 LYS A CA 1
ATOM 641 C C . LYS A 1 83 ? -7.714 0.653 17.487 1.00 91.38 83 LYS A C 1
ATOM 643 O O . LYS A 1 83 ? -6.854 0.122 18.183 1.00 91.38 83 LYS A O 1
ATOM 648 N N . LEU A 1 84 ? -8.000 0.253 16.252 1.00 92.31 84 LEU A N 1
ATOM 649 C CA . LEU A 1 84 ? -7.209 -0.712 15.496 1.00 92.31 84 LEU A CA 1
ATOM 650 C C . LEU A 1 84 ? -6.200 0.044 14.631 1.00 92.31 84 LEU A C 1
ATOM 652 O O . LEU A 1 84 ? -6.596 0.829 13.770 1.00 92.31 84 LEU A O 1
ATOM 656 N N . THR A 1 85 ? -4.912 -0.235 14.813 1.00 92.69 85 THR A N 1
ATOM 657 C CA . THR A 1 85 ? -3.854 0.312 13.955 1.00 92.69 85 THR A CA 1
ATOM 658 C C . THR A 1 85 ? -3.565 -0.644 12.804 1.00 92.69 85 THR A C 1
ATOM 660 O O . THR A 1 85 ? -3.013 -1.726 13.002 1.00 92.69 85 THR A O 1
ATOM 663 N N . VAL A 1 86 ? -3.894 -0.227 11.585 1.00 90.06 86 VAL A N 1
ATOM 664 C CA . VAL A 1 86 ? -3.563 -0.943 10.352 1.00 90.06 86 VAL A CA 1
ATOM 665 C C . VAL A 1 86 ? -2.303 -0.326 9.758 1.00 90.06 86 VAL A C 1
ATOM 667 O O . VAL A 1 86 ? -2.299 0.823 9.316 1.00 90.06 86 VAL A O 1
ATOM 670 N N . TRP A 1 87 ? -1.218 -1.094 9.739 1.00 89.25 87 TRP A N 1
ATOM 671 C CA . TRP A 1 87 ? 0.008 -0.693 9.055 1.00 89.25 87 TRP A CA 1
ATOM 672 C C . TRP A 1 87 ? -0.122 -0.967 7.564 1.00 89.25 87 TRP A C 1
ATOM 674 O O . TRP A 1 87 ? -0.483 -2.074 7.170 1.00 89.25 87 TRP A O 1
ATOM 684 N N . VAL A 1 88 ? 0.197 0.021 6.736 1.00 87.38 88 VAL A N 1
ATOM 685 C CA . VAL A 1 88 ? 0.137 -0.104 5.280 1.00 87.38 88 VAL A CA 1
ATOM 686 C C . VAL A 1 88 ? 1.449 0.303 4.625 1.00 87.38 88 VAL A C 1
ATOM 688 O O . VAL A 1 88 ? 2.115 1.242 5.066 1.00 87.38 88 VAL A O 1
ATOM 691 N N . THR A 1 89 ? 1.795 -0.375 3.537 1.00 83.94 89 THR A N 1
ATOM 692 C CA . THR A 1 89 ? 3.001 -0.121 2.746 1.00 83.94 89 THR A CA 1
ATOM 693 C C . THR A 1 89 ? 2.652 -0.032 1.266 1.00 83.94 89 THR A C 1
ATOM 695 O O . THR A 1 89 ? 1.887 -0.843 0.735 1.00 83.94 89 THR A O 1
ATOM 698 N N . LYS A 1 90 ? 3.223 0.969 0.585 1.00 82.19 90 LYS A N 1
ATOM 699 C CA . LYS A 1 90 ? 3.122 1.107 -0.873 1.00 82.19 90 LYS A CA 1
ATOM 700 C C . LYS A 1 90 ? 4.094 0.159 -1.547 1.00 82.19 90 LYS A C 1
ATOM 702 O O . LYS A 1 90 ? 5.245 0.045 -1.137 1.00 82.19 90 LYS A O 1
ATOM 707 N N . MET A 1 91 ? 3.642 -0.457 -2.623 1.00 81.88 91 MET A N 1
ATOM 708 C CA . MET A 1 91 ? 4.472 -1.277 -3.489 1.00 81.88 91 MET A CA 1
ATOM 709 C C . MET A 1 91 ? 4.101 -0.995 -4.937 1.00 81.88 91 MET A C 1
ATOM 711 O O . MET A 1 91 ? 2.997 -0.550 -5.238 1.00 81.88 91 MET A O 1
ATOM 715 N N . GLY A 1 92 ? 5.014 -1.267 -5.849 1.00 83.25 92 GLY A N 1
ATOM 716 C CA . GLY A 1 92 ? 4.723 -1.182 -7.265 1.00 83.25 92 GLY A CA 1
ATOM 717 C C . GLY A 1 92 ? 5.822 -1.837 -8.070 1.00 83.25 92 GLY A C 1
ATOM 718 O O . GLY A 1 92 ? 6.892 -2.127 -7.536 1.00 83.25 92 GLY A O 1
ATOM 719 N N . LYS A 1 93 ? 5.545 -2.073 -9.347 1.00 86.31 93 LYS A N 1
ATOM 720 C CA . LYS A 1 93 ? 6.522 -2.569 -10.316 1.00 86.31 93 LYS A CA 1
ATOM 721 C C . LYS A 1 93 ? 6.089 -2.244 -11.740 1.00 86.31 93 LYS A C 1
ATOM 723 O O . LYS A 1 93 ? 4.902 -2.052 -12.007 1.00 86.31 93 LYS A O 1
ATOM 728 N N . ALA A 1 94 ? 7.020 -2.287 -12.685 1.00 86.62 94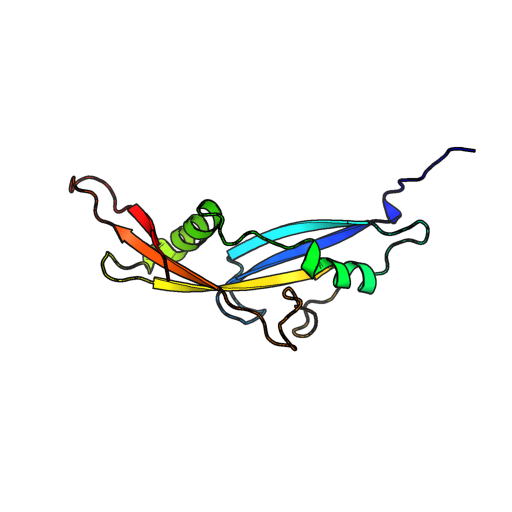 ALA A N 1
ATOM 729 C CA . ALA A 1 94 ? 6.641 -2.427 -14.088 1.00 86.62 94 ALA A CA 1
ATOM 730 C C . ALA A 1 94 ? 6.044 -3.825 -14.342 1.00 86.62 94 ALA A C 1
ATOM 732 O O . ALA A 1 94 ? 6.503 -4.816 -13.772 1.00 86.62 94 ALA A O 1
ATOM 733 N N . HIS A 1 95 ? 5.046 -3.937 -15.226 1.00 85.81 95 HIS A N 1
ATOM 734 C CA . HIS A 1 95 ? 4.432 -5.237 -15.567 1.00 85.81 95 HIS A CA 1
ATOM 735 C C . HIS A 1 95 ? 5.454 -6.250 -16.104 1.00 85.81 95 HIS A C 1
ATOM 737 O O . HIS A 1 95 ? 5.334 -7.442 -15.851 1.00 85.81 95 HIS A O 1
ATOM 743 N N . CYS A 1 96 ? 6.488 -5.760 -16.788 1.00 82.69 96 CYS A N 1
ATOM 744 C CA . CYS A 1 96 ? 7.575 -6.563 -17.344 1.00 82.69 96 CYS A CA 1
ATOM 745 C C . CYS A 1 96 ? 8.610 -7.046 -16.309 1.00 82.69 96 CYS A C 1
ATOM 747 O O . CYS A 1 96 ? 9.504 -7.802 -16.679 1.00 82.69 96 CYS A O 1
ATOM 749 N N . MET A 1 97 ? 8.519 -6.621 -15.042 1.00 81.19 97 MET A N 1
ATOM 750 C CA . MET A 1 97 ? 9.386 -7.104 -13.963 1.00 81.19 97 MET A CA 1
ATOM 751 C C . MET A 1 97 ? 8.742 -8.277 -13.221 1.00 81.19 97 MET A C 1
ATOM 753 O O . MET A 1 97 ? 7.529 -8.304 -12.974 1.00 81.19 97 MET A O 1
ATOM 757 N N . SER A 1 98 ? 9.574 -9.233 -12.808 1.00 73.88 98 SER A N 1
ATOM 758 C CA . SER A 1 98 ? 9.160 -10.329 -11.936 1.00 73.88 98 SER A CA 1
ATOM 759 C C . SER A 1 98 ? 8.796 -9.822 -10.536 1.00 73.88 98 SER A C 1
ATOM 761 O O . SER A 1 98 ? 9.288 -8.791 -10.063 1.00 73.88 98 SER A O 1
ATOM 763 N N . ASN A 1 99 ? 7.913 -10.560 -9.864 1.00 66.50 99 ASN A N 1
ATOM 764 C CA . ASN A 1 99 ? 7.575 -10.317 -8.464 1.00 66.50 99 ASN A CA 1
ATOM 765 C C . ASN A 1 99 ? 8.720 -10.843 -7.581 1.00 66.50 99 ASN A C 1
ATOM 767 O O . ASN A 1 99 ? 8.682 -11.995 -7.165 1.00 66.50 99 ASN A O 1
ATOM 771 N N . ASN A 1 100 ? 9.741 -10.026 -7.319 1.00 65.12 100 ASN A N 1
ATOM 772 C CA . ASN A 1 100 ? 10.866 -10.383 -6.447 1.00 65.12 100 ASN A CA 1
ATOM 773 C C . ASN A 1 100 ? 11.053 -9.321 -5.360 1.00 65.12 100 ASN A C 1
ATOM 775 O O . ASN A 1 100 ? 10.940 -8.138 -5.668 1.00 65.12 100 ASN A O 1
ATOM 779 N N . ALA A 1 101 ? 11.330 -9.736 -4.116 1.00 53.72 101 ALA A N 1
ATOM 780 C CA . ALA A 1 101 ? 11.456 -8.903 -2.914 1.00 53.72 101 ALA A CA 1
ATOM 781 C C . ALA A 1 101 ? 12.342 -7.651 -3.100 1.00 53.72 101 ALA A C 1
ATOM 783 O O . ALA A 1 101 ? 12.086 -6.625 -2.477 1.00 53.72 101 ALA A O 1
ATOM 784 N N . ASN A 1 102 ? 13.314 -7.705 -4.014 1.00 52.56 102 ASN A N 1
ATOM 785 C CA . ASN A 1 102 ? 14.226 -6.600 -4.324 1.00 52.56 102 ASN A CA 1
ATOM 786 C C . ASN A 1 102 ? 13.686 -5.575 -5.345 1.00 52.56 102 ASN A C 1
ATOM 788 O O . ASN A 1 102 ? 14.323 -4.548 -5.553 1.00 52.56 102 ASN A O 1
ATOM 792 N N . ASN A 1 103 ? 12.530 -5.814 -5.976 1.00 52.41 103 ASN A N 1
ATOM 793 C CA . ASN A 1 103 ? 11.930 -4.932 -6.990 1.00 52.41 103 ASN A CA 1
ATOM 794 C C . ASN A 1 103 ? 10.833 -4.003 -6.423 1.00 52.41 103 ASN A C 1
ATOM 796 O O . ASN A 1 103 ? 10.142 -3.337 -7.193 1.00 52.41 103 ASN A O 1
ATOM 800 N N . PHE A 1 104 ? 10.656 -3.949 -5.096 1.00 56.22 104 PHE A N 1
ATOM 801 C CA . PHE A 1 104 ? 9.587 -3.201 -4.422 1.00 56.22 104 PHE A CA 1
ATOM 802 C C . PHE A 1 104 ? 10.108 -1.916 -3.773 1.00 56.22 104 PHE A C 1
ATOM 804 O O . PHE A 1 104 ? 10.364 -1.885 -2.574 1.00 56.22 104 PHE A O 1
ATOM 811 N N . TRP A 1 105 ? 10.212 -0.830 -4.540 1.00 56.44 105 TRP A N 1
ATOM 812 C CA . TRP A 1 105 ? 10.625 0.471 -4.001 1.00 56.44 105 TRP A CA 1
ATOM 813 C C . TRP A 1 105 ? 9.615 1.549 -4.369 1.00 56.44 105 TRP A C 1
ATOM 815 O O . TRP A 1 105 ? 9.384 1.838 -5.540 1.00 56.44 105 TRP A O 1
ATOM 825 N N . MET A 1 106 ? 8.997 2.133 -3.344 1.00 60.09 106 MET A N 1
ATOM 826 C CA . MET A 1 106 ? 8.004 3.201 -3.480 1.00 60.09 106 MET A CA 1
ATOM 827 C C . MET A 1 106 ? 8.323 4.446 -2.651 1.00 60.09 106 MET A C 1
ATOM 829 O O . MET A 1 106 ? 7.540 5.391 -2.682 1.00 60.09 106 MET A O 1
ATOM 833 N N . ASP A 1 107 ? 9.458 4.486 -1.950 1.00 52.75 107 ASP A N 1
ATOM 834 C CA . ASP A 1 107 ? 9.906 5.697 -1.265 1.00 52.75 107 ASP A CA 1
ATOM 835 C C . ASP A 1 107 ? 11.378 5.959 -1.565 1.00 52.75 107 ASP A C 1
ATOM 837 O O . ASP A 1 107 ? 12.227 5.088 -1.384 1.00 52.75 107 ASP A O 1
ATOM 841 N N . LYS A 1 108 ? 11.660 7.175 -2.041 1.00 45.50 108 LYS A N 1
ATOM 842 C CA . LYS A 1 108 ? 13.004 7.639 -2.415 1.00 45.50 108 LYS A CA 1
ATOM 843 C C . LYS A 1 108 ? 13.966 7.705 -1.217 1.00 45.50 108 LYS A C 1
ATOM 845 O O . LYS A 1 108 ? 15.171 7.721 -1.424 1.00 45.50 108 LYS A O 1
ATOM 850 N N . ASP A 1 109 ? 13.433 7.664 0.006 1.00 51.94 109 ASP A N 1
ATOM 851 C CA . ASP A 1 109 ? 14.160 7.961 1.248 1.00 51.94 109 ASP A CA 1
ATOM 852 C C . ASP A 1 109 ? 14.476 6.725 2.108 1.00 51.94 109 ASP A C 1
ATOM 854 O O . ASP A 1 109 ? 14.771 6.859 3.293 1.00 51.94 109 ASP A O 1
ATOM 858 N N . HIS A 1 110 ? 14.336 5.506 1.576 1.00 51.88 110 HIS A N 1
ATOM 859 C CA . HIS A 1 110 ? 14.131 4.341 2.444 1.00 51.88 110 HIS A CA 1
ATOM 860 C C . HIS A 1 110 ? 15.246 3.283 2.494 1.00 51.88 110 HIS A C 1
ATOM 862 O O . HIS A 1 110 ? 15.036 2.256 3.129 1.00 51.88 110 HIS A O 1
ATOM 868 N N . ASN A 1 111 ? 16.433 3.520 1.913 1.00 53.69 111 ASN A N 1
ATOM 869 C CA . ASN A 1 111 ? 17.645 2.684 2.082 1.00 53.69 111 ASN A CA 1
ATOM 870 C C . ASN A 1 111 ? 17.433 1.156 2.005 1.00 53.69 111 ASN A C 1
ATOM 872 O O . ASN A 1 111 ? 18.114 0.403 2.697 1.00 53.69 111 ASN A O 1
ATOM 876 N N . GLY A 1 112 ? 16.480 0.659 1.217 1.00 56.47 112 GLY A N 1
ATOM 877 C CA . GLY A 1 112 ? 16.232 -0.782 1.180 1.00 56.47 112 GLY A CA 1
ATOM 878 C C . GLY A 1 112 ? 15.163 -1.307 2.164 1.00 56.47 112 GLY A C 1
ATOM 879 O O . GLY A 1 112 ? 14.995 -2.514 2.308 1.00 56.47 112 GLY A O 1
ATOM 880 N N . VAL A 1 113 ? 14.403 -0.446 2.845 1.00 60.34 113 VAL A N 1
ATOM 881 C CA . VAL A 1 113 ? 13.299 -0.838 3.744 1.00 60.34 113 VAL A CA 1
ATOM 882 C C . VAL A 1 113 ? 11.976 -0.269 3.213 1.00 60.34 113 VAL A C 1
ATOM 884 O O . VAL A 1 113 ? 11.980 0.821 2.669 1.00 60.34 113 VAL A O 1
ATOM 887 N N . PRO A 1 114 ? 10.812 -0.922 3.336 1.00 64.94 114 PRO A N 1
ATOM 888 C CA . PRO A 1 114 ? 9.542 -0.300 2.954 1.00 64.94 114 PRO A CA 1
ATOM 889 C C . PRO A 1 114 ? 9.030 0.669 4.031 1.00 64.94 114 PRO A C 1
ATOM 891 O O . PRO A 1 114 ? 8.909 0.282 5.201 1.00 64.94 114 PRO A O 1
ATOM 894 N N . LYS A 1 115 ? 8.650 1.900 3.650 1.00 71.00 115 LYS A N 1
ATOM 895 C CA . LYS A 1 115 ? 7.954 2.821 4.563 1.00 71.00 115 LYS A CA 1
ATOM 896 C C . LYS A 1 115 ? 6.589 2.261 4.923 1.00 71.00 115 LYS A C 1
ATOM 898 O O . LYS A 1 115 ? 5.822 1.807 4.066 1.00 71.00 115 LYS A O 1
ATOM 903 N N . ARG A 1 116 ? 6.282 2.309 6.214 1.00 79.19 116 ARG A N 1
ATOM 904 C CA . ARG A 1 116 ? 4.965 1.980 6.747 1.00 79.19 116 ARG A CA 1
ATOM 905 C C . ARG A 1 116 ? 4.245 3.256 7.127 1.00 79.19 116 ARG A C 1
ATOM 907 O O . ARG A 1 116 ? 4.843 4.162 7.705 1.00 79.19 116 ARG A O 1
ATOM 914 N N . ARG A 1 117 ? 2.947 3.295 6.854 1.00 84.06 117 ARG A N 1
ATOM 915 C CA . ARG A 1 117 ? 2.046 4.306 7.397 1.00 84.06 117 ARG A CA 1
ATOM 916 C C . ARG A 1 117 ? 1.007 3.635 8.279 1.00 84.06 117 ARG A C 1
ATOM 918 O O . ARG A 1 117 ? 0.495 2.580 7.920 1.00 84.06 117 ARG A O 1
ATOM 925 N N . ALA A 1 118 ? 0.725 4.233 9.428 1.00 88.50 118 ALA A N 1
ATOM 926 C CA . ALA A 1 118 ? -0.349 3.791 10.303 1.00 88.50 118 ALA A CA 1
ATOM 927 C C . ALA A 1 118 ? -1.678 4.419 9.857 1.00 88.50 118 ALA A C 1
ATOM 929 O O . ALA A 1 118 ? -1.721 5.602 9.514 1.00 88.50 118 ALA A O 1
ATOM 930 N N . ILE A 1 119 ? -2.743 3.623 9.860 1.00 89.75 119 ILE A N 1
ATOM 931 C CA . ILE A 1 119 ? -4.134 4.059 9.703 1.00 89.75 119 ILE A CA 1
ATOM 932 C C . ILE A 1 119 ? -4.887 3.574 10.939 1.00 89.75 119 ILE A C 1
ATOM 934 O O . ILE A 1 119 ? -4.805 2.391 11.266 1.00 89.75 119 ILE A O 1
ATOM 938 N N . CYS A 1 120 ? -5.588 4.468 11.635 1.00 91.19 120 CYS A N 1
ATOM 939 C CA . CYS A 1 120 ? -6.228 4.154 12.909 1.00 91.19 120 CYS A CA 1
ATOM 940 C C . CYS A 1 120 ? -7.741 4.125 12.755 1.00 91.19 120 CYS A C 1
ATOM 942 O O . CYS A 1 120 ? -8.390 5.149 12.571 1.00 91.19 120 CYS A O 1
ATOM 944 N N . CYS A 1 121 ? -8.307 2.932 12.876 1.00 92.50 121 CYS A N 1
ATOM 945 C CA . CYS A 1 121 ? -9.721 2.683 12.662 1.00 92.50 121 CYS A CA 1
ATOM 946 C C . CYS A 1 121 ? -10.451 2.486 13.994 1.00 92.50 121 CYS A C 1
ATOM 948 O O . CYS A 1 121 ? -9.955 1.784 14.878 1.00 92.50 121 CYS A O 1
ATOM 950 N N . THR A 1 122 ? -11.648 3.051 14.129 1.00 93.56 122 THR A N 1
ATOM 951 C CA . THR A 1 122 ? -12.527 2.830 15.291 1.00 93.56 122 THR A CA 1
ATOM 952 C C . THR A 1 122 ? -13.997 2.819 14.872 1.00 93.56 122 THR A C 1
ATOM 954 O O . THR A 1 122 ? -14.352 3.364 13.822 1.00 93.56 122 THR A O 1
ATOM 957 N N . LYS A 1 123 ? -14.852 2.198 15.685 1.00 91.31 123 LYS A N 1
ATOM 958 C CA . LYS A 1 123 ? -16.312 2.288 15.589 1.00 91.31 123 LYS A CA 1
ATOM 959 C C . LYS A 1 123 ? -16.824 3.301 16.600 1.00 91.31 123 LYS A C 1
ATOM 961 O O . LYS A 1 123 ? -16.463 3.247 17.773 1.00 91.31 123 LYS A O 1
ATOM 966 N N . ILE A 1 124 ? -17.695 4.197 16.162 1.00 88.19 124 ILE A N 1
ATOM 967 C CA . ILE A 1 124 ? -18.375 5.137 17.052 1.00 88.19 124 ILE A CA 1
ATOM 968 C C . ILE A 1 124 ? -19.851 4.766 17.096 1.00 88.19 124 ILE A C 1
ATOM 970 O O . ILE A 1 124 ? -20.484 4.550 16.056 1.00 88.19 124 ILE A O 1
ATOM 974 N N . GLN A 1 125 ? -20.375 4.670 18.319 1.00 83.25 125 GLN A N 1
ATOM 975 C CA . GLN A 1 125 ? -21.794 4.464 18.539 1.00 83.25 125 GLN A CA 1
ATOM 976 C C . GLN A 1 125 ? -22.540 5.783 18.312 1.00 83.25 125 GLN A C 1
ATOM 978 O O . GLN A 1 125 ? -22.191 6.791 18.930 1.00 83.25 125 GLN A O 1
ATOM 983 N N . PRO A 1 126 ? -23.532 5.807 17.410 1.00 80.50 126 PRO A N 1
ATOM 984 C CA . PRO A 1 126 ? -24.356 6.988 17.208 1.00 80.50 126 PRO A CA 1
ATOM 985 C C . PRO A 1 126 ? -25.184 7.300 18.461 1.00 80.50 126 PRO A C 1
ATOM 987 O O . PRO A 1 126 ? -25.492 6.416 19.257 1.00 80.50 126 PRO A O 1
ATOM 990 N N . ILE A 1 127 ? -25.580 8.569 18.605 1.00 82.88 127 ILE A N 1
ATOM 991 C CA . ILE A 1 127 ? -26.402 9.059 19.729 1.00 82.88 127 ILE A CA 1
ATOM 992 C C . ILE A 1 127 ? -27.722 8.281 19.830 1.00 82.88 127 ILE A C 1
ATOM 994 O O . ILE A 1 127 ? -28.232 8.041 20.920 1.00 82.88 127 ILE A O 1
ATOM 998 N N . LEU A 1 128 ? -28.271 7.876 18.684 1.00 84.88 128 LEU A N 1
ATOM 999 C CA . LEU A 1 128 ? -29.498 7.098 18.615 1.00 84.88 128 LEU A CA 1
ATOM 1000 C C . LEU A 1 128 ? -29.153 5.599 18.580 1.00 84.88 128 LEU A C 1
ATOM 1002 O O . LEU A 1 128 ? -28.493 5.161 17.636 1.00 84.88 128 LEU A O 1
ATOM 1006 N N . PRO A 1 129 ? -29.614 4.792 19.553 1.00 77.56 129 PRO A N 1
ATOM 1007 C CA . PRO A 1 129 ? -29.170 3.4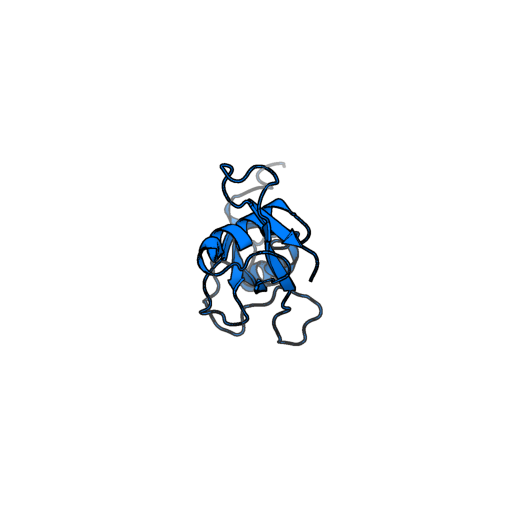06 19.729 1.00 77.56 129 PRO A CA 1
ATOM 1008 C C . PRO A 1 129 ? -29.622 2.444 18.618 1.00 77.56 129 PRO A C 1
ATOM 1010 O O . PRO A 1 129 ? -29.067 1.357 18.499 1.00 77.56 129 PRO A O 1
ATOM 1013 N N . TRP A 1 130 ? -30.604 2.826 17.797 1.00 81.50 130 TRP A N 1
ATOM 1014 C C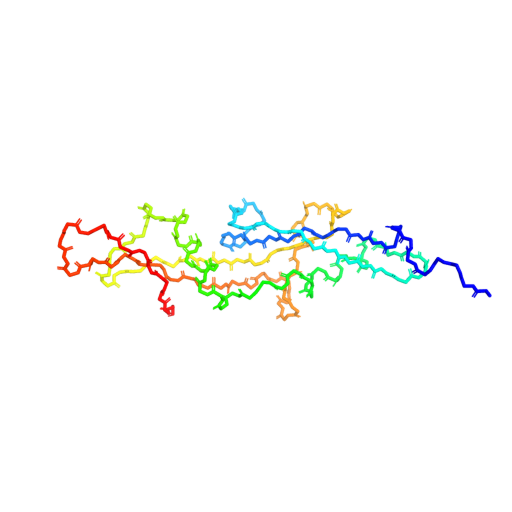A . TRP A 1 130 ? -31.067 2.038 16.646 1.00 81.50 130 TRP A CA 1
ATOM 1015 C C . TRP A 1 130 ? -30.254 2.273 15.368 1.00 81.50 130 TRP A C 1
ATOM 1017 O O . TRP A 1 130 ? -30.466 1.585 14.370 1.00 81.50 130 TRP A O 1
ATOM 1027 N N . LEU A 1 131 ? -29.354 3.260 15.356 1.00 84.62 131 LEU A N 1
ATOM 1028 C CA . LEU A 1 131 ? -28.483 3.496 14.213 1.00 84.62 131 LEU A CA 1
ATOM 1029 C C . LEU A 1 131 ? -27.282 2.534 14.254 1.00 84.62 131 LEU A C 1
ATOM 1031 O O . LEU A 1 131 ? -26.736 2.266 15.327 1.00 84.62 131 LEU A O 1
ATOM 1035 N N . PRO A 1 132 ? -26.831 2.024 13.094 1.00 82.44 132 PRO A N 1
ATOM 1036 C CA . PRO A 1 132 ? -25.682 1.132 13.039 1.00 82.44 132 PRO A CA 1
ATOM 1037 C C . PRO A 1 132 ? -24.397 1.857 13.459 1.00 82.44 132 PRO A C 1
ATOM 1039 O O . PRO A 1 132 ? -24.232 3.054 13.209 1.00 82.44 132 PRO A O 1
ATOM 1042 N N . LEU A 1 133 ? -23.460 1.106 14.050 1.00 84.31 133 LEU A N 1
ATOM 1043 C CA . LEU A 1 133 ? -22.115 1.601 14.349 1.00 84.31 133 LEU A CA 1
ATOM 1044 C C . LEU A 1 133 ? -21.459 2.145 13.077 1.00 84.31 133 LEU A C 1
ATOM 1046 O O . LEU A 1 133 ? -21.458 1.489 12.032 1.00 84.31 133 LEU A O 1
ATOM 1050 N N . GLN A 1 134 ? -20.865 3.330 13.179 1.00 87.19 134 GLN A N 1
ATOM 1051 C CA . GLN A 1 134 ? -20.174 3.964 12.063 1.00 87.19 134 GLN A CA 1
ATOM 1052 C C . GLN A 1 134 ? -18.663 3.808 12.225 1.00 87.19 134 GLN A C 1
ATOM 1054 O O . GLN A 1 134 ? -18.115 3.997 13.311 1.00 87.19 134 GLN A O 1
ATOM 1059 N N . ILE A 1 135 ? -17.987 3.435 11.137 1.00 89.19 135 ILE A N 1
ATOM 1060 C CA . ILE A 1 135 ? -16.530 3.294 11.103 1.00 89.19 135 ILE A CA 1
ATOM 1061 C C . ILE A 1 135 ? -15.911 4.649 10.781 1.00 89.19 135 ILE A C 1
ATOM 1063 O O . ILE A 1 135 ? -16.299 5.290 9.803 1.00 89.19 135 ILE A O 1
ATOM 1067 N N . TYR A 1 136 ? -14.897 5.029 11.548 1.00 87.38 136 TYR A N 1
ATOM 1068 C CA . TYR A 1 136 ? -14.126 6.248 11.351 1.00 87.38 136 TYR A CA 1
ATOM 1069 C C . TYR A 1 136 ? -12.635 5.941 11.244 1.00 87.38 136 TYR A C 1
ATOM 1071 O O . TYR A 1 136 ? -12.139 4.982 11.840 1.00 87.38 136 TYR A O 1
ATOM 1079 N N . ASN A 1 137 ? -11.926 6.792 10.498 1.00 86.62 137 ASN A N 1
ATOM 1080 C CA . ASN A 1 137 ? -10.480 6.913 10.611 1.00 86.62 137 ASN A CA 1
ATOM 1081 C C . ASN A 1 137 ? -10.157 8.101 11.524 1.00 86.62 137 ASN A C 1
ATOM 1083 O O . ASN A 1 137 ? -10.644 9.207 11.289 1.00 86.62 137 ASN A O 1
ATOM 1087 N N . LEU A 1 138 ? -9.347 7.865 12.549 1.00 81.88 138 LEU A N 1
ATOM 1088 C CA . LEU A 1 138 ? -8.856 8.879 13.478 1.00 81.88 138 LEU A CA 1
ATOM 1089 C C . LEU A 1 138 ? -7.340 9.053 13.313 1.00 81.88 138 LEU A C 1
ATOM 1091 O O . LEU A 1 138 ? -6.679 8.180 12.744 1.00 81.88 138 LEU A O 1
ATOM 1095 N N . PRO A 1 139 ? -6.760 10.149 13.829 1.00 76.31 139 PRO A N 1
ATOM 1096 C CA . PRO A 1 139 ? -5.316 10.262 13.933 1.00 76.31 139 PRO A CA 1
ATOM 1097 C C . PRO A 1 139 ? -4.736 9.086 14.733 1.00 76.31 139 PRO A C 1
ATOM 1099 O O . PRO A 1 139 ? -5.192 8.755 15.837 1.00 76.31 139 PRO A O 1
ATOM 1102 N N . CYS A 1 140 ? -3.727 8.447 14.146 1.00 73.75 140 CYS A N 1
ATOM 1103 C CA . CYS A 1 140 ? -2.732 7.721 14.914 1.00 73.75 140 CYS A CA 1
ATOM 1104 C C . CYS A 1 140 ? -1.812 8.754 15.569 1.00 73.75 140 CYS A C 1
ATOM 1106 O O . CYS A 1 140 ? -1.602 8.572 16.781 1.00 73.75 140 CYS A O 1
#

Organism: NCBI:txid252671

Sequence (140 aa):
FGFLKNGPWNCRNLACFLKEGQTIHSKTLKHWDEKTCGSFSGLSCSAANDRVASKCQSDFNNNGLQLHICKQKDASIPTYPNKLTVWVTKMGKAHCMSNNANNFWMDKDHNGVPKRRAICCTKIQPILPWLPLQIYNLPC

Secondary structure (DSSP, 8-state):
----S--GGGEEEEEEEEEESS-TTSPEEEEEEEEEE--TT---HHHHHTTHHHHS---TT-HHHHHHHHHTTGGGPPBTT--EEEEEEEEEEETTS---GGG----TT-TTS--EEEEEEEEE--SSTTSPPEEEEE--

Foldseek 3Di:
DDDDQDDPQFKFKKKKFKFWDFDLPGDTLDIDIWMDGDGPVHADQVNNLVCCLVGNDDDPPPQVSLQSSLVVCVVPAEAPPDKDKTKMFIFMGTPPDDSDLQSTDNDPPAPSGTDIDIWIKHWYQDPDNPDDTDIGTDDD

pLDDT: mean 78.53, std 13.72, range [39.88, 93.56]